Protein AF-D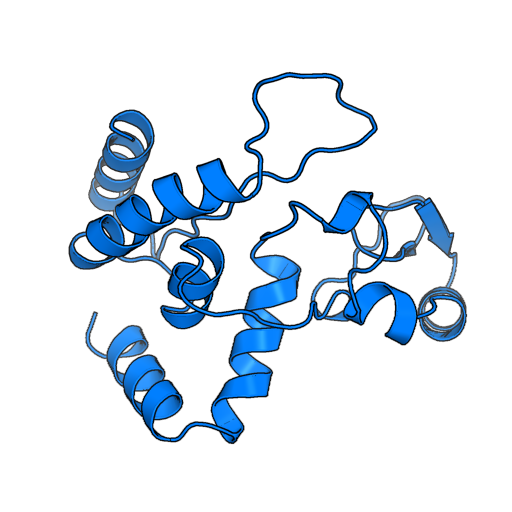5MHN6-F1 (afdb_monomer_lite)

pLDDT: mean 92.6, std 7.3, range [58.44, 98.06]

Organism: Methylomirabilis oxygeniifera (NCBI:txid671143)

InterPro domains:
  IPR022563 Domain of unknown function DUF3463 [PF11946] (19-149)
  IPR058240 Radical SAM superfamily [SSF102114] (2-128)

Radius of gyration: 16.83 Å; chains: 1; bounding box: 43×32×43 Å

Sequence (157 aa):
MDEVEALCRLLQEYRVDGMLLSPGYQYVSVESDFFLVREEIHHKFQRVLELSKGYRLTSTPMFLEFAAGLREYPCSPWSTVTYTPQGWRGPCYLIGEKYYRTWEEFWQSVDWDYWESRQDPRCHNCKMHSGFEASVVLGLRNSPKDMLRMAVWNFLE

Foldseek 3Di:
DVVVLVVQVVVVVVVDPAAEDWADADAPVDDDPPHDFLQRQLVVLVVVLVSCVVGHHPFQNVLSCCSNVVDDFFWQQVQAWDQDPQATFPDHPRHRPDHDHDPCCNVVVDPRVVRRNLPPPSSNRDSGRSGVSVRLVVCVVVPVPSVVSRCCSVPVD

Structure (mmCIF, N/CA/C/O backbone):
data_AF-D5MHN6-F1
#
_entry.id   AF-D5MHN6-F1
#
loop_
_atom_site.group_PDB
_atom_site.id
_atom_site.type_symbol
_atom_site.label_atom_id
_atom_site.label_alt_id
_atom_site.label_comp_id
_atom_site.label_asym_id
_atom_site.label_entity_id
_atom_site.label_seq_id
_atom_site.pdbx_PDB_ins_code
_atom_site.Cartn_x
_atom_site.Cartn_y
_atom_site.Cartn_z
_atom_site.occupancy
_atom_site.B_iso_or_equiv
_atom_site.auth_seq_id
_atom_site.auth_comp_id
_atom_site.auth_asym_id
_atom_site.auth_atom_id
_atom_site.pdbx_PDB_model_num
ATOM 1 N N . MET A 1 1 ? -16.222 12.163 4.228 1.00 92.88 1 MET A N 1
ATOM 2 C CA . MET A 1 1 ? -16.219 10.882 4.977 1.00 92.88 1 MET A CA 1
ATOM 3 C C . MET A 1 1 ? -17.591 10.252 4.955 1.00 92.88 1 MET A C 1
ATOM 5 O O . MET A 1 1 ? -17.668 9.045 4.821 1.00 92.88 1 MET A O 1
ATOM 9 N N . ASP A 1 2 ? -18.638 11.064 5.001 1.00 94.31 2 ASP A N 1
ATOM 10 C CA . ASP A 1 2 ? -20.036 10.636 4.997 1.00 94.31 2 ASP A CA 1
ATOM 11 C C . ASP A 1 2 ? -20.365 9.681 3.838 1.00 94.31 2 ASP A C 1
ATOM 13 O O . ASP A 1 2 ? -20.993 8.654 4.056 1.00 94.31 2 ASP A O 1
ATOM 17 N N . GLU A 1 3 ? -19.847 9.937 2.633 1.00 95.38 3 GLU A N 1
ATOM 18 C CA . GLU A 1 3 ? -20.011 9.042 1.473 1.00 95.38 3 GLU A CA 1
ATOM 19 C C . GLU A 1 3 ? -19.323 7.679 1.650 1.00 95.38 3 GLU A C 1
ATOM 21 O O . GLU A 1 3 ? -19.855 6.654 1.232 1.00 95.38 3 GLU A O 1
ATOM 26 N N . VAL A 1 4 ? -18.146 7.652 2.288 1.00 95.56 4 VAL A N 1
ATOM 27 C CA . VAL A 1 4 ? -17.406 6.407 2.560 1.00 95.56 4 VAL A CA 1
ATOM 28 C C . VAL A 1 4 ? -18.168 5.572 3.581 1.00 95.56 4 VAL A C 1
ATOM 30 O O . VAL A 1 4 ? -18.349 4.376 3.385 1.00 95.56 4 VAL A O 1
ATOM 33 N N . GLU A 1 5 ? -18.660 6.203 4.646 1.00 96.44 5 GLU A N 1
ATOM 34 C CA . GLU A 1 5 ? -19.472 5.518 5.648 1.00 96.44 5 GLU A CA 1
ATOM 35 C C . GLU A 1 5 ? -20.812 5.041 5.071 1.00 96.44 5 GLU A C 1
ATOM 37 O O . GLU A 1 5 ? -21.224 3.914 5.339 1.00 96.44 5 GLU A O 1
ATOM 42 N N . ALA A 1 6 ? -21.475 5.856 4.245 1.00 97.44 6 ALA A N 1
ATOM 43 C CA . ALA A 1 6 ? -22.705 5.464 3.564 1.00 97.44 6 ALA A CA 1
ATOM 44 C C . ALA A 1 6 ? -22.489 4.233 2.671 1.00 97.44 6 ALA A C 1
ATOM 46 O O . ALA A 1 6 ? -23.317 3.323 2.680 1.00 97.44 6 ALA A O 1
ATOM 47 N N . LEU A 1 7 ? -21.357 4.165 1.959 1.00 96.88 7 LEU A N 1
ATOM 48 C CA . LEU A 1 7 ? -20.978 2.982 1.189 1.00 96.88 7 LEU A CA 1
ATOM 49 C C . LEU A 1 7 ? -20.736 1.767 2.095 1.00 96.88 7 LEU A C 1
ATOM 51 O O . LEU A 1 7 ? -21.238 0.687 1.794 1.00 96.88 7 LEU A O 1
ATOM 55 N N . CYS A 1 8 ? -20.018 1.925 3.210 1.00 96.25 8 CYS A N 1
ATOM 56 C CA . CYS A 1 8 ? -19.794 0.824 4.151 1.00 96.25 8 CYS A CA 1
ATOM 57 C C . CYS A 1 8 ? -21.103 0.279 4.731 1.00 96.25 8 CYS A C 1
ATOM 59 O O . CYS A 1 8 ? -21.286 -0.936 4.796 1.00 96.25 8 CYS A O 1
ATOM 61 N N . ARG A 1 9 ? -22.040 1.166 5.080 1.00 96.56 9 ARG A N 1
ATOM 62 C CA . ARG A 1 9 ? -23.380 0.794 5.544 1.00 96.56 9 ARG A CA 1
ATOM 63 C C . ARG A 1 9 ? -24.153 0.024 4.485 1.00 96.56 9 ARG A C 1
ATOM 65 O O . ARG A 1 9 ? -24.665 -1.051 4.776 1.00 96.56 9 ARG A O 1
ATOM 72 N N . LEU A 1 10 ? -24.168 0.530 3.253 1.00 97.19 10 LEU A N 1
ATOM 73 C CA . LEU A 1 10 ? -24.815 -0.138 2.129 1.00 97.19 10 LEU A CA 1
ATOM 74 C C . LEU A 1 10 ? -24.256 -1.556 1.934 1.00 97.19 10 LEU A C 1
ATOM 76 O O . LEU A 1 10 ? -25.005 -2.522 1.859 1.00 97.19 10 LEU A O 1
ATOM 80 N N . LEU A 1 11 ? -22.932 -1.702 1.889 1.00 96.00 11 LEU A N 1
ATOM 81 C CA . LEU A 1 11 ? -22.280 -2.998 1.685 1.00 96.00 11 LEU A CA 1
ATOM 82 C C . LEU A 1 11 ? -22.534 -3.975 2.844 1.00 96.00 11 LEU A C 1
ATOM 84 O O . LEU A 1 11 ? -22.712 -5.172 2.610 1.00 96.00 11 LEU A O 1
ATOM 88 N N . GLN A 1 12 ? -22.616 -3.474 4.077 1.00 94.38 12 GLN A N 1
ATOM 89 C CA . GLN A 1 12 ? -23.005 -4.270 5.239 1.00 94.38 12 GLN A CA 1
ATOM 90 C C . GLN A 1 12 ? -24.462 -4.751 5.149 1.00 94.38 12 GLN A C 1
ATOM 92 O O . GLN A 1 12 ? -24.731 -5.910 5.469 1.00 94.38 12 GLN A O 1
ATOM 97 N N . GLU A 1 13 ? -25.394 -3.915 4.674 1.00 96.44 13 GLU A N 1
ATOM 98 C CA . GLU A 1 13 ? -26.788 -4.316 4.416 1.00 96.44 13 GLU A CA 1
ATOM 99 C C . GLU A 1 13 ? -26.866 -5.454 3.387 1.00 96.44 13 GLU A C 1
ATOM 101 O O . GLU A 1 13 ? -27.633 -6.403 3.567 1.00 96.44 13 GLU A O 1
ATOM 106 N N . TYR A 1 14 ? -26.009 -5.411 2.361 1.00 96.50 14 TYR A N 1
ATOM 107 C CA . TYR A 1 14 ? -25.858 -6.485 1.373 1.00 96.50 14 TYR A CA 1
ATOM 108 C C . TYR A 1 14 ? -25.071 -7.704 1.871 1.00 96.50 14 TYR A C 1
ATOM 110 O O . TYR A 1 14 ? -24.989 -8.697 1.150 1.00 96.50 14 TYR A O 1
ATOM 118 N N . ARG A 1 15 ? -24.537 -7.667 3.099 1.00 94.44 15 ARG A N 1
ATOM 119 C CA . ARG A 1 15 ? -23.791 -8.767 3.733 1.00 94.44 15 ARG A CA 1
ATOM 120 C C . ARG A 1 15 ? -22.607 -9.259 2.895 1.00 94.44 15 ARG A C 1
ATOM 122 O O . ARG A 1 15 ? -22.410 -10.464 2.756 1.00 94.44 15 ARG A O 1
ATOM 129 N N . VAL A 1 16 ? -21.827 -8.335 2.335 1.00 94.25 16 VAL A N 1
ATOM 130 C CA . VAL A 1 16 ? -20.556 -8.697 1.685 1.00 94.25 16 VAL A CA 1
ATOM 131 C C . VAL A 1 16 ? -19.583 -9.310 2.699 1.00 94.25 16 VAL A C 1
ATOM 133 O O . VAL A 1 16 ? -19.596 -8.940 3.873 1.00 94.25 16 VAL A O 1
ATOM 136 N N . ASP A 1 17 ? -18.707 -10.210 2.246 1.00 89.50 17 ASP A N 1
ATOM 137 C CA . ASP A 1 17 ? -17.750 -10.909 3.123 1.00 89.50 17 ASP A CA 1
ATOM 138 C C . ASP A 1 17 ? -16.707 -9.975 3.759 1.00 89.50 17 ASP A C 1
ATOM 140 O O . ASP A 1 17 ? -16.136 -10.273 4.810 1.00 89.50 17 ASP A O 1
ATOM 144 N N . GLY A 1 18 ? -16.462 -8.823 3.134 1.00 87.38 18 GLY A N 1
ATOM 145 C CA . GLY A 1 18 ? -15.603 -7.791 3.685 1.00 87.38 18 GLY A CA 1
ATOM 146 C C . GLY A 1 18 ? -15.366 -6.637 2.722 1.00 87.38 18 GLY A C 1
ATOM 147 O O . GLY A 1 18 ? -15.717 -6.688 1.542 1.00 87.38 18 GLY A O 1
ATOM 148 N N . MET A 1 19 ? -14.774 -5.572 3.254 1.00 94.06 19 MET A N 1
ATOM 149 C CA . MET A 1 19 ? -14.475 -4.352 2.512 1.00 94.06 19 MET A CA 1
ATOM 150 C C . MET A 1 19 ? -13.004 -3.984 2.652 1.00 94.06 19 MET A C 1
ATOM 152 O O . MET A 1 19 ? -12.450 -4.002 3.748 1.00 94.06 19 MET A O 1
ATOM 156 N N . LEU A 1 20 ? -12.388 -3.571 1.551 1.00 94.88 20 LEU A N 1
ATOM 157 C CA . LEU A 1 20 ? -11.031 -3.043 1.549 1.00 94.88 20 LEU A CA 1
ATOM 158 C C . LEU A 1 20 ? -11.085 -1.551 1.243 1.00 94.88 20 LEU A C 1
ATOM 160 O O . LEU A 1 20 ? -11.572 -1.141 0.190 1.00 94.88 20 LEU A O 1
ATOM 164 N N . LEU A 1 21 ? -10.553 -0.741 2.155 1.00 95.69 21 LEU A N 1
ATOM 165 C CA . LEU A 1 21 ? -10.386 0.695 1.953 1.00 95.69 21 LEU A CA 1
ATOM 166 C C . LEU A 1 21 ? -8.901 1.010 1.799 1.00 95.69 21 LEU A C 1
ATOM 168 O O . LEU A 1 21 ? -8.087 0.627 2.636 1.00 95.69 21 LEU A O 1
ATOM 172 N N . SER A 1 22 ? -8.551 1.719 0.727 1.00 95.81 22 SER A N 1
ATOM 173 C CA . SER A 1 22 ? -7.176 2.113 0.416 1.00 95.81 22 SER A CA 1
ATOM 174 C C . SER A 1 22 ? -7.132 3.562 -0.074 1.00 95.81 22 SER A C 1
ATOM 176 O O . SER A 1 22 ? -8.070 3.998 -0.749 1.00 95.81 22 SER A O 1
ATOM 178 N N . PRO A 1 23 ? -6.070 4.329 0.236 1.00 94.81 23 PRO A N 1
ATOM 179 C CA . PRO A 1 23 ? -5.846 5.627 -0.382 1.00 94.81 23 PRO A CA 1
ATOM 180 C C . PRO A 1 23 ? -5.769 5.484 -1.904 1.00 94.81 23 PRO A C 1
ATOM 182 O O . PRO A 1 23 ? -5.171 4.532 -2.411 1.00 94.81 23 PRO A O 1
ATOM 185 N N . GLY A 1 24 ? -6.353 6.437 -2.629 1.00 90.56 24 GLY A N 1
ATOM 186 C CA . GLY A 1 24 ? -6.179 6.528 -4.077 1.00 90.56 24 GLY A CA 1
ATOM 187 C C . GLY A 1 24 ? -4.734 6.888 -4.431 1.00 90.56 24 GLY A C 1
ATOM 188 O O . GLY A 1 24 ? -4.084 7.634 -3.703 1.00 90.56 24 GLY A O 1
ATOM 189 N N . TYR A 1 25 ? -4.234 6.362 -5.549 1.00 87.06 25 TYR A N 1
ATOM 190 C CA . TYR A 1 25 ? -2.910 6.696 -6.074 1.00 87.06 25 TYR A CA 1
ATOM 191 C C . TYR A 1 25 ? -3.032 7.634 -7.271 1.00 87.06 25 TYR A C 1
ATOM 193 O O . TYR A 1 25 ? -3.780 7.340 -8.203 1.00 87.06 25 TYR A O 1
ATOM 201 N N . GLN A 1 26 ? -2.269 8.726 -7.252 1.00 82.69 26 GLN A N 1
ATOM 202 C CA . GLN A 1 26 ? -2.209 9.684 -8.349 1.00 82.69 26 GLN A CA 1
ATOM 203 C C . GLN A 1 26 ? -1.436 9.095 -9.531 1.00 82.69 26 GLN A C 1
ATOM 205 O O . GLN A 1 26 ? -0.212 8.972 -9.497 1.00 82.69 26 GLN A O 1
ATOM 210 N N . TYR A 1 27 ? -2.151 8.747 -10.596 1.00 74.75 27 TYR A N 1
ATOM 211 C CA . TYR A 1 27 ? -1.524 8.337 -11.846 1.00 74.75 27 TYR A CA 1
ATOM 212 C C . TYR A 1 27 ? -1.003 9.560 -12.596 1.00 74.75 27 TYR A C 1
ATOM 214 O O . TYR A 1 27 ? -1.745 10.510 -12.815 1.00 74.75 27 TYR A O 1
ATOM 222 N N . VAL A 1 28 ? 0.241 9.496 -13.077 1.00 67.75 28 VAL A N 1
ATOM 223 C CA . VAL A 1 28 ? 0.845 10.559 -13.907 1.00 67.75 28 VAL A CA 1
ATOM 224 C C . VAL A 1 28 ? 0.013 10.838 -15.167 1.00 67.75 28 VAL A C 1
ATOM 226 O O . VAL A 1 28 ? -0.021 11.958 -15.655 1.00 67.75 28 VAL A O 1
ATOM 229 N N . SER A 1 29 ? -0.694 9.829 -15.682 1.00 65.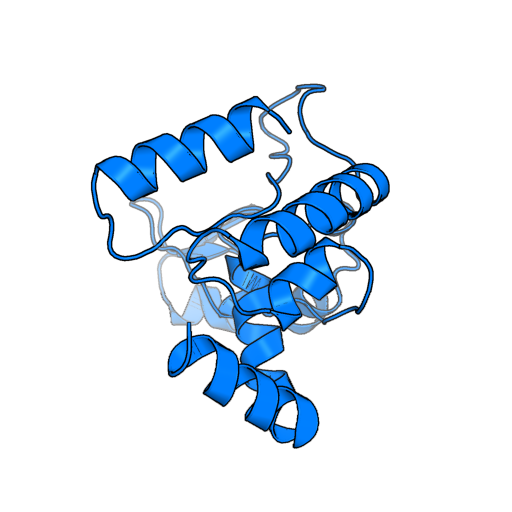69 29 SER A N 1
ATOM 230 C CA . SER A 1 29 ? -1.556 9.952 -16.861 1.00 65.69 29 SER A CA 1
ATOM 231 C C . SER A 1 29 ? -2.894 10.653 -16.599 1.00 65.69 29 SER A C 1
ATOM 233 O O . SER A 1 29 ? -3.676 10.803 -17.534 1.00 65.69 29 SER A O 1
ATOM 235 N N . VAL A 1 30 ? -3.205 11.010 -15.348 1.00 67.81 30 VAL A N 1
ATOM 236 C CA . VAL A 1 30 ? -4.470 11.638 -14.956 1.00 67.81 30 VAL A CA 1
ATOM 237 C C . VAL A 1 30 ? -4.157 12.936 -14.219 1.00 67.81 30 VAL A C 1
ATOM 239 O O . VAL A 1 30 ? -3.863 12.930 -13.025 1.00 67.81 30 VAL A O 1
ATOM 242 N N . GLU A 1 31 ? -4.234 14.059 -14.931 1.00 60.53 31 GLU A N 1
ATOM 243 C CA . GLU A 1 31 ? -4.199 15.383 -14.308 1.00 60.53 31 GLU A CA 1
ATOM 244 C C . GLU A 1 31 ? -5.530 15.624 -13.600 1.00 60.53 31 GLU A C 1
ATOM 246 O O . GLU A 1 31 ? -6.566 15.805 -14.243 1.00 60.53 31 GLU A O 1
ATOM 251 N N . SER A 1 32 ? -5.528 15.556 -12.268 1.00 62.91 32 SER A N 1
ATOM 252 C CA . SER A 1 32 ? -6.680 15.983 -11.488 1.00 62.91 32 SER A CA 1
ATOM 253 C C . SER A 1 32 ? -6.359 16.246 -10.023 1.00 62.91 32 SER A C 1
ATOM 255 O O . SER A 1 32 ? -5.600 15.508 -9.394 1.00 62.91 32 SER A O 1
ATOM 257 N N . ASP A 1 33 ? -7.034 17.252 -9.475 1.00 70.31 33 ASP A N 1
ATOM 258 C CA . ASP A 1 33 ? -6.887 17.730 -8.100 1.00 70.31 33 ASP A CA 1
ATOM 259 C C . ASP A 1 33 ? -7.669 16.886 -7.073 1.00 70.31 33 ASP A C 1
ATOM 261 O O . ASP A 1 33 ? -7.712 17.225 -5.895 1.00 70.31 33 ASP A O 1
ATOM 265 N N . PHE A 1 34 ? -8.311 15.779 -7.479 1.00 77.06 34 PHE A N 1
ATOM 266 C CA . PHE A 1 34 ? -9.040 14.913 -6.537 1.00 77.06 34 PHE A CA 1
ATOM 267 C C . PHE A 1 34 ? -8.144 13.927 -5.769 1.00 77.06 34 PHE A C 1
ATOM 269 O O . PHE A 1 34 ? -8.630 13.225 -4.875 1.00 77.06 34 PHE A O 1
ATOM 276 N N . PHE A 1 35 ? -6.859 13.814 -6.121 1.00 84.50 35 PHE A N 1
ATOM 277 C CA . PHE A 1 35 ? -5.934 12.942 -5.402 1.00 84.50 35 PHE A CA 1
ATOM 278 C C . PHE A 1 35 ? -5.418 13.616 -4.135 1.00 84.50 35 PHE A C 1
ATOM 280 O O . PHE A 1 35 ? -4.939 14.742 -4.160 1.00 84.50 35 PHE A O 1
ATOM 287 N N . LEU A 1 36 ? -5.487 12.874 -3.033 1.00 88.56 36 LEU A N 1
ATOM 288 C CA . LEU A 1 36 ? -5.049 13.345 -1.728 1.00 88.56 36 LEU A CA 1
ATOM 289 C C . LEU A 1 36 ? -3.521 13.368 -1.643 1.00 88.56 36 LEU A C 1
ATOM 291 O O . LEU A 1 36 ? -2.856 12.400 -2.031 1.00 88.56 36 LEU A O 1
ATOM 295 N N . VAL A 1 37 ? -2.970 14.423 -1.050 1.00 91.56 37 VAL A N 1
ATOM 296 C CA . VAL A 1 37 ? -1.572 14.423 -0.606 1.00 91.56 37 VAL A CA 1
ATOM 297 C C . VAL A 1 37 ? -1.423 13.647 0.704 1.00 91.56 37 VAL A C 1
ATOM 299 O O . VAL A 1 37 ? -2.401 13.360 1.397 1.00 91.56 37 VAL A O 1
ATOM 302 N N . ARG A 1 38 ? -0.185 13.294 1.071 1.00 92.12 38 ARG A N 1
ATOM 303 C CA . ARG A 1 38 ? 0.109 12.428 2.227 1.00 92.12 38 ARG A CA 1
ATOM 304 C C . ARG A 1 38 ? -0.608 12.838 3.521 1.00 92.12 38 ARG A C 1
ATOM 306 O O . ARG A 1 38 ? -1.199 11.982 4.174 1.00 92.12 38 ARG A O 1
ATOM 313 N N . GLU A 1 39 ? -0.586 14.120 3.866 1.00 94.44 39 GLU A N 1
ATOM 314 C CA . GLU A 1 39 ? -1.209 14.628 5.094 1.00 94.44 39 GLU A CA 1
ATOM 315 C C . GLU A 1 39 ? -2.740 14.488 5.077 1.00 94.44 39 GLU A C 1
ATOM 317 O O . GLU A 1 39 ? -3.363 14.136 6.080 1.00 94.44 39 GLU A O 1
ATOM 322 N N . GLU A 1 40 ? -3.364 14.694 3.917 1.00 94.88 40 GLU A N 1
ATOM 323 C CA . GLU A 1 40 ? -4.807 14.516 3.748 1.00 94.88 40 GLU A CA 1
ATOM 324 C C . GLU A 1 40 ? -5.197 13.036 3.813 1.00 94.88 40 GLU A C 1
ATOM 326 O O . GLU A 1 40 ? -6.239 12.692 4.380 1.00 94.88 40 GLU A O 1
ATOM 331 N N . ILE A 1 41 ? -4.344 12.150 3.277 1.00 96.69 41 ILE A N 1
ATOM 332 C CA . ILE A 1 41 ? -4.490 10.698 3.424 1.00 96.69 41 ILE A CA 1
ATOM 333 C C . ILE A 1 41 ? -4.476 10.334 4.908 1.00 96.69 41 ILE A C 1
ATOM 335 O O . ILE A 1 41 ? -5.408 9.668 5.357 1.00 96.69 41 ILE A O 1
ATOM 339 N N . HIS A 1 42 ? -3.480 10.800 5.670 1.00 97.44 42 HIS A N 1
ATOM 340 C CA . HIS A 1 42 ? -3.378 10.528 7.107 1.00 97.44 42 HIS A CA 1
ATOM 341 C C . HIS A 1 42 ? -4.645 10.950 7.849 1.00 97.44 42 HIS A C 1
ATOM 343 O O . HIS A 1 42 ? -5.264 10.128 8.524 1.00 97.44 42 HIS A O 1
ATOM 349 N N . HIS A 1 43 ? -5.087 12.196 7.664 1.00 97.12 43 HIS A N 1
ATOM 350 C CA . HIS A 1 43 ? -6.280 12.716 8.333 1.00 97.12 43 HIS A CA 1
ATOM 351 C C . HIS A 1 43 ? -7.548 11.931 7.959 1.00 97.12 43 HIS A C 1
ATOM 353 O O . HIS A 1 43 ? -8.380 11.611 8.812 1.00 97.12 43 HIS A O 1
ATOM 359 N N . LYS A 1 44 ? -7.698 11.556 6.682 1.00 96.69 44 LYS A N 1
ATOM 360 C CA . LYS A 1 44 ? -8.836 10.745 6.236 1.00 96.69 44 LYS A CA 1
ATOM 361 C C . LYS A 1 44 ? -8.781 9.335 6.822 1.00 96.69 44 LYS A C 1
ATOM 363 O O . LYS A 1 44 ? -9.810 8.826 7.263 1.00 96.69 44 LYS A O 1
ATOM 368 N N . PHE A 1 45 ? -7.603 8.719 6.882 1.00 97.62 45 PHE A N 1
ATOM 369 C CA . PHE A 1 45 ? -7.445 7.358 7.390 1.00 97.62 45 PHE A CA 1
ATOM 370 C C . PHE A 1 45 ? -7.486 7.246 8.912 1.00 97.62 45 PHE A C 1
ATOM 372 O O . PHE A 1 45 ? -7.901 6.205 9.406 1.00 97.62 45 PHE A O 1
ATOM 379 N N . GLN A 1 46 ? -7.206 8.313 9.663 1.00 97.62 46 GLN A N 1
ATOM 380 C CA . GLN A 1 46 ? -7.559 8.374 11.087 1.00 97.62 46 GLN A CA 1
ATOM 381 C C . GLN A 1 46 ? -9.070 8.188 11.288 1.00 97.62 46 GLN A C 1
ATOM 383 O O . GLN A 1 46 ? -9.498 7.445 12.166 1.00 97.62 46 GLN A O 1
ATOM 388 N N . ARG A 1 47 ? -9.896 8.785 10.417 1.00 97.50 47 ARG A N 1
ATOM 389 C CA . ARG A 1 47 ? -11.355 8.586 10.446 1.00 97.50 47 ARG A CA 1
ATOM 390 C C . ARG A 1 47 ? -11.767 7.195 9.957 1.00 97.50 47 ARG A C 1
ATOM 392 O O . ARG A 1 47 ? -12.732 6.648 10.476 1.00 97.50 47 ARG A O 1
ATOM 399 N N . VAL A 1 48 ? -11.048 6.610 8.995 1.00 97.06 48 VAL A N 1
ATOM 400 C CA . VAL A 1 48 ? -11.271 5.214 8.558 1.0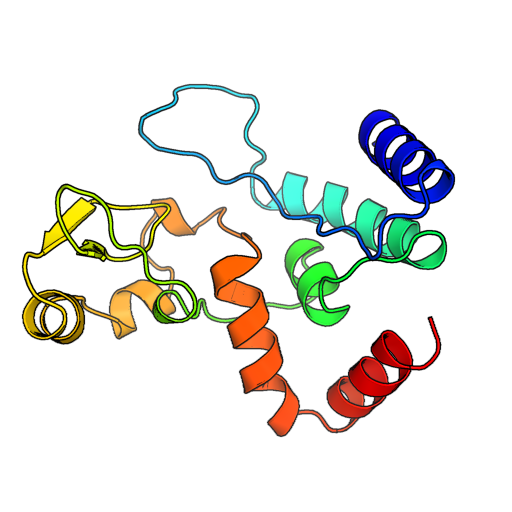0 97.06 48 VAL A CA 1
ATOM 401 C C . VAL A 1 48 ? -10.913 4.214 9.662 1.00 97.06 48 VAL A C 1
ATOM 403 O O . VAL A 1 48 ? -11.599 3.212 9.812 1.00 97.06 48 VAL A O 1
ATOM 406 N N . LEU A 1 49 ? -9.885 4.487 10.464 1.00 95.56 49 LEU A N 1
ATOM 407 C CA . LEU A 1 49 ? -9.513 3.649 11.605 1.00 95.56 49 LEU A CA 1
ATOM 408 C C . LEU A 1 49 ? -10.586 3.661 12.708 1.00 95.56 49 LEU A C 1
ATOM 410 O O . LEU A 1 49 ? -10.811 2.659 13.376 1.00 95.56 49 LEU A O 1
ATOM 414 N N . GLU A 1 50 ? -11.284 4.782 12.895 1.00 95.38 50 GLU A N 1
ATOM 415 C CA . GLU A 1 50 ? -12.459 4.822 13.773 1.00 95.38 50 GLU A CA 1
ATOM 416 C C . GLU A 1 50 ? -13.657 4.094 13.147 1.00 95.38 50 GLU A C 1
ATOM 418 O O . GLU A 1 50 ? -14.338 3.328 13.827 1.00 95.38 50 GLU A O 1
ATOM 423 N N . LEU A 1 51 ? -13.871 4.271 11.837 1.00 94.31 51 LEU A N 1
ATOM 424 C CA . LEU A 1 51 ? -14.902 3.573 11.065 1.00 94.31 51 LEU A CA 1
ATOM 425 C C . LEU A 1 51 ? -14.745 2.047 11.164 1.00 94.31 51 LEU A C 1
ATOM 427 O O . LEU A 1 51 ? -15.731 1.335 11.326 1.00 94.31 51 LEU A O 1
ATOM 431 N N . SER A 1 52 ? -13.516 1.533 11.119 1.00 93.44 52 SER A N 1
ATOM 432 C CA . SER A 1 52 ? -13.252 0.093 11.126 1.00 93.44 52 SER A CA 1
ATOM 433 C C . SER A 1 52 ? -13.708 -0.616 12.405 1.00 93.44 52 SER A C 1
ATOM 435 O O . SER A 1 52 ? -13.842 -1.828 12.400 1.00 93.44 52 SER A O 1
ATOM 437 N N . LYS A 1 53 ? -14.001 0.116 13.490 1.00 91.12 53 LYS A N 1
ATOM 438 C CA . LYS A 1 53 ? -14.581 -0.452 14.721 1.00 91.12 53 LYS A CA 1
ATOM 439 C C . LYS A 1 53 ? -16.055 -0.844 14.568 1.00 91.12 53 LYS A C 1
ATOM 441 O O . LYS A 1 53 ? -16.569 -1.604 15.381 1.00 91.12 53 LYS A O 1
ATOM 446 N N . GLY A 1 54 ? -16.754 -0.268 13.587 1.00 91.00 54 GLY A N 1
ATOM 447 C CA . GLY A 1 54 ? -18.178 -0.513 13.330 1.00 91.00 54 GLY A CA 1
ATOM 448 C C . GLY A 1 54 ? -18.460 -1.315 12.059 1.00 91.00 54 GLY A C 1
ATOM 449 O O . GLY A 1 54 ? -19.589 -1.760 11.865 1.00 91.00 54 GLY A O 1
ATOM 450 N N . TYR A 1 55 ? -17.455 -1.500 11.199 1.00 92.12 55 TYR A N 1
ATOM 451 C CA . TYR A 1 55 ? -17.596 -2.139 9.893 1.00 92.12 55 TYR A CA 1
ATOM 452 C C . TYR A 1 55 ? -16.451 -3.120 9.646 1.00 92.12 55 TYR A C 1
ATOM 454 O O . TYR A 1 55 ? -15.289 -2.790 9.867 1.00 92.12 55 TYR A O 1
ATOM 462 N N . ARG A 1 56 ? -16.774 -4.299 9.106 1.00 89.62 56 ARG A N 1
ATOM 463 C CA . ARG A 1 56 ? -15.797 -5.356 8.824 1.00 89.62 56 ARG A CA 1
ATOM 464 C C . ARG A 1 56 ? -14.900 -4.990 7.639 1.00 89.62 56 ARG A C 1
ATOM 466 O O . ARG A 1 56 ? -15.307 -5.116 6.478 1.00 89.62 56 ARG A O 1
ATOM 473 N N . LEU A 1 57 ? -13.677 -4.551 7.932 1.00 93.25 57 LEU A N 1
ATOM 474 C CA . LEU A 1 57 ? -12.652 -4.280 6.924 1.00 93.25 57 LEU A CA 1
ATOM 475 C C . LEU A 1 57 ? -11.667 -5.448 6.813 1.00 93.25 57 LEU A C 1
ATOM 477 O O . LEU A 1 57 ? -11.247 -6.018 7.813 1.00 93.25 57 LEU A O 1
ATOM 481 N N . THR A 1 58 ? -11.270 -5.792 5.589 1.00 92.56 58 THR A N 1
ATOM 482 C CA . THR A 1 58 ? -10.324 -6.891 5.327 1.00 92.56 58 THR A CA 1
ATOM 483 C C . THR A 1 58 ? -8.867 -6.464 5.429 1.00 92.56 58 THR A C 1
ATOM 485 O O . THR A 1 58 ? -8.002 -7.324 5.552 1.00 92.56 58 THR A O 1
ATOM 488 N N . SER A 1 59 ? -8.584 -5.162 5.343 1.00 93.75 59 SER A N 1
ATOM 489 C CA . SER A 1 59 ? -7.227 -4.644 5.505 1.00 93.75 59 SER A CA 1
ATOM 490 C C . SER A 1 59 ? -6.739 -4.869 6.932 1.00 93.75 59 SER A C 1
ATOM 492 O O . SER A 1 59 ? -7.508 -4.731 7.885 1.00 93.75 59 SER A O 1
ATOM 494 N N . THR A 1 60 ? -5.446 -5.124 7.101 1.00 95.06 60 THR A N 1
ATOM 495 C CA . THR A 1 60 ? -4.876 -5.249 8.443 1.00 95.06 60 THR A CA 1
ATOM 496 C C . THR A 1 60 ? -4.987 -3.947 9.251 1.00 95.06 60 THR A C 1
ATOM 498 O O . THR A 1 60 ? -4.854 -2.847 8.698 1.00 95.06 60 THR A O 1
ATOM 501 N N . PRO A 1 61 ? -5.122 -4.025 10.591 1.00 94.94 61 PRO A N 1
ATOM 502 C CA . PRO A 1 61 ? -5.181 -2.824 11.424 1.00 94.94 61 PRO A CA 1
ATOM 503 C C . PRO A 1 61 ? -3.875 -2.023 11.340 1.00 94.94 61 PRO A C 1
ATOM 505 O O . PRO A 1 61 ? -3.882 -0.796 11.390 1.00 94.94 61 PRO A O 1
ATOM 508 N N . MET A 1 62 ? -2.743 -2.698 11.127 1.00 97.19 62 MET A N 1
ATOM 509 C CA . MET A 1 62 ? -1.446 -2.053 10.933 1.00 97.19 62 MET A CA 1
ATOM 510 C C . MET A 1 62 ? -1.349 -1.324 9.587 1.00 97.19 62 MET A C 1
ATOM 512 O O . MET A 1 62 ? -0.717 -0.269 9.530 1.00 97.19 62 MET A O 1
ATOM 516 N N . PHE A 1 63 ? -1.986 -1.819 8.520 1.00 97.62 63 PHE A N 1
ATOM 517 C CA . PHE A 1 63 ? -2.098 -1.053 7.280 1.00 97.62 63 PHE A CA 1
ATOM 518 C C . PHE A 1 63 ? -2.947 0.205 7.476 1.00 97.62 63 PHE A C 1
ATOM 520 O O . PHE A 1 63 ? -2.546 1.281 7.033 1.00 97.62 63 PHE A O 1
ATOM 527 N N . LEU A 1 64 ? -4.080 0.106 8.179 1.00 97.31 64 LEU A N 1
ATOM 528 C CA . LEU A 1 64 ? -4.915 1.275 8.476 1.00 97.31 64 LEU A CA 1
ATOM 529 C C . LEU A 1 64 ? -4.146 2.315 9.303 1.00 97.31 64 LEU A C 1
ATOM 531 O O . LEU A 1 64 ? -4.194 3.502 8.993 1.00 97.31 64 LEU A O 1
ATOM 535 N N . GLU A 1 65 ? -3.364 1.879 10.291 1.00 97.75 65 GLU A N 1
ATOM 536 C CA . GLU A 1 65 ? -2.473 2.750 11.067 1.00 97.75 65 GLU A CA 1
ATOM 537 C C . GLU A 1 65 ? -1.368 3.383 10.213 1.00 97.75 65 GLU A C 1
ATOM 539 O O . GLU A 1 65 ? -1.053 4.562 10.384 1.00 97.75 65 GLU A O 1
ATOM 544 N N . PHE A 1 66 ? -0.793 2.635 9.270 1.00 97.88 66 PHE A N 1
ATOM 545 C CA . PHE A 1 66 ? 0.161 3.175 8.304 1.00 97.88 66 PHE A CA 1
ATOM 546 C C . PHE A 1 66 ? -0.482 4.256 7.434 1.00 97.88 66 PHE A C 1
ATOM 548 O O . PHE A 1 66 ? 0.064 5.355 7.286 1.00 97.88 66 PHE A O 1
ATOM 555 N N . ALA A 1 67 ? -1.660 3.975 6.884 1.00 97.75 67 ALA A N 1
ATOM 556 C CA . ALA A 1 67 ? -2.419 4.925 6.088 1.00 97.75 67 ALA A CA 1
ATOM 557 C C . ALA A 1 67 ? -2.833 6.157 6.911 1.00 97.75 67 ALA A C 1
ATOM 559 O O . ALA A 1 67 ? -2.835 7.257 6.372 1.00 97.75 67 ALA A O 1
ATOM 560 N N . ALA A 1 68 ? -3.076 5.998 8.215 1.00 98.06 68 ALA A N 1
ATOM 561 C CA . ALA A 1 68 ? -3.383 7.066 9.168 1.00 98.06 68 ALA A CA 1
ATOM 562 C C . ALA A 1 68 ? -2.152 7.857 9.666 1.00 98.06 68 ALA A C 1
ATOM 564 O O . ALA A 1 68 ? -2.308 8.787 10.457 1.00 98.06 68 ALA A O 1
ATOM 565 N N . GLY A 1 69 ? -0.937 7.494 9.237 1.00 97.56 69 GLY A N 1
ATOM 566 C CA . GLY A 1 69 ? 0.304 8.175 9.633 1.00 97.56 69 GLY A CA 1
ATOM 567 C C . GLY A 1 69 ? 0.809 7.827 11.034 1.00 97.56 69 GLY A C 1
ATOM 568 O O . GLY A 1 69 ? 1.676 8.512 11.564 1.00 97.56 69 GLY A O 1
ATOM 569 N N . LEU A 1 70 ? 0.288 6.759 11.641 1.00 97.81 70 LEU A N 1
ATOM 570 C CA . LEU A 1 70 ? 0.659 6.315 12.990 1.00 97.81 70 LEU A CA 1
ATOM 571 C C . LEU A 1 70 ? 1.885 5.389 12.994 1.00 97.81 70 LEU A C 1
ATOM 573 O O . LEU A 1 70 ? 2.456 5.114 14.049 1.00 97.81 70 LEU A O 1
ATOM 577 N N . ARG A 1 71 ? 2.278 4.889 11.819 1.00 95.31 71 ARG A N 1
ATOM 578 C CA . ARG A 1 71 ? 3.476 4.075 11.593 1.00 95.31 71 ARG A CA 1
ATOM 579 C C . ARG A 1 71 ? 3.932 4.182 10.139 1.00 95.31 71 ARG A C 1
ATOM 581 O O . ARG A 1 71 ? 3.156 4.561 9.264 1.00 95.31 71 ARG A O 1
ATOM 588 N N . GLU A 1 72 ? 5.176 3.803 9.878 1.00 94.75 72 GLU A N 1
ATOM 589 C CA . GLU A 1 72 ? 5.750 3.753 8.532 1.00 94.75 72 GLU A CA 1
ATOM 590 C C . GLU A 1 72 ? 6.246 2.344 8.201 1.00 94.75 72 GLU A C 1
ATOM 592 O O . GLU A 1 72 ? 6.718 1.614 9.073 1.00 94.75 72 GLU A O 1
ATOM 597 N N . TYR A 1 73 ? 6.135 1.984 6.924 1.00 94.31 73 TYR A N 1
ATOM 598 C CA . TYR A 1 73 ? 6.633 0.734 6.361 1.00 94.31 73 TYR A CA 1
ATOM 599 C C . TYR A 1 73 ? 7.394 1.019 5.058 1.00 94.31 73 TYR A C 1
ATOM 601 O O . TYR A 1 73 ? 7.030 1.958 4.332 1.00 94.31 73 TYR A O 1
ATOM 609 N N . PRO A 1 74 ? 8.424 0.213 4.729 1.00 93.62 74 PRO A N 1
ATOM 610 C CA . PRO A 1 74 ? 8.946 0.175 3.367 1.00 93.62 74 PRO A CA 1
ATOM 611 C C . PRO A 1 74 ? 7.838 -0.284 2.410 1.00 93.62 74 PRO A C 1
ATOM 613 O O . PRO A 1 74 ? 6.846 -0.870 2.841 1.00 93.62 74 PRO A O 1
ATOM 616 N N . CYS A 1 75 ? 7.982 -0.004 1.116 1.00 95.56 75 CYS A N 1
ATOM 617 C CA . CYS A 1 75 ? 7.087 -0.598 0.124 1.00 95.56 75 CYS A CA 1
ATOM 618 C C . CYS A 1 75 ? 7.574 -2.014 -0.194 1.00 95.56 75 CYS A C 1
ATOM 620 O O . CYS A 1 75 ? 8.776 -2.218 -0.317 1.00 95.56 75 CYS A O 1
ATOM 622 N N . SER A 1 76 ? 6.666 -2.965 -0.403 1.00 96.69 76 SER A N 1
ATOM 623 C CA . SER A 1 76 ? 6.980 -4.254 -1.032 1.00 96.69 76 SER A CA 1
ATOM 624 C C . SER A 1 76 ? 6.369 -4.284 -2.441 1.00 96.69 76 SER A C 1
ATOM 626 O O . SER A 1 76 ? 5.330 -4.908 -2.642 1.00 96.69 76 SER A O 1
ATOM 628 N N . PRO A 1 77 ? 6.947 -3.575 -3.432 1.00 93.94 77 PRO A N 1
ATOM 629 C CA . PRO A 1 77 ? 6.330 -3.372 -4.749 1.00 93.94 77 PRO A CA 1
ATOM 630 C C . PRO A 1 77 ? 6.150 -4.676 -5.541 1.00 93.94 77 PRO A C 1
ATOM 632 O O . PRO A 1 77 ? 5.260 -4.774 -6.382 1.00 93.94 77 PRO A O 1
ATOM 635 N N . TRP A 1 78 ? 6.962 -5.686 -5.239 1.00 93.44 78 TRP A N 1
ATOM 636 C CA . TRP A 1 78 ? 6.919 -7.027 -5.818 1.00 93.44 78 TRP A CA 1
ATOM 637 C C . TRP A 1 78 ? 5.809 -7.920 -5.246 1.00 93.44 78 TRP A C 1
ATOM 639 O O . TRP A 1 78 ? 5.590 -9.013 -5.762 1.00 93.44 78 TRP A O 1
ATOM 649 N N . SER A 1 79 ? 5.091 -7.498 -4.199 1.00 94.69 79 SER A N 1
ATOM 650 C CA . SER A 1 79 ? 4.004 -8.301 -3.618 1.00 94.69 79 SER A CA 1
ATOM 651 C C . SER A 1 79 ? 2.816 -8.469 -4.569 1.00 94.69 79 SER A C 1
ATOM 653 O O . SER A 1 79 ? 2.084 -9.450 -4.487 1.00 94.69 79 SER A O 1
ATOM 655 N N . THR A 1 80 ? 2.610 -7.489 -5.456 1.00 92.38 80 THR A N 1
ATOM 656 C CA . THR A 1 80 ? 1.504 -7.436 -6.414 1.00 92.38 80 THR A CA 1
ATOM 657 C C . THR A 1 80 ? 2.051 -7.066 -7.787 1.00 92.38 80 THR A C 1
ATOM 659 O O . THR A 1 80 ? 2.101 -5.899 -8.182 1.00 92.38 80 THR A O 1
ATOM 662 N N . VAL A 1 81 ? 2.472 -8.087 -8.522 1.00 93.31 81 VAL A N 1
ATOM 663 C CA . VAL A 1 81 ? 2.958 -7.968 -9.900 1.00 93.31 81 VAL A CA 1
ATOM 664 C C . VAL A 1 81 ? 1.790 -8.067 -10.881 1.00 93.31 81 VAL A C 1
ATOM 666 O O . VAL A 1 81 ? 0.775 -8.698 -10.595 1.00 93.31 81 VAL A O 1
ATOM 669 N N . THR A 1 82 ? 1.889 -7.415 -12.040 1.00 94.75 82 THR A N 1
ATOM 670 C CA . THR A 1 82 ? 0.797 -7.382 -13.027 1.00 94.75 82 THR A CA 1
ATOM 671 C C . THR A 1 82 ? 1.289 -7.810 -14.396 1.00 94.75 82 THR A C 1
ATOM 673 O O . THR A 1 82 ? 2.261 -7.261 -14.908 1.00 94.75 82 THR A O 1
ATOM 676 N N . TYR A 1 83 ? 0.576 -8.752 -15.008 1.00 95.81 83 TYR A N 1
ATOM 677 C CA . TYR A 1 83 ? 0.752 -9.139 -16.401 1.00 95.81 83 TYR A CA 1
ATOM 678 C C . TYR A 1 83 ? -0.419 -8.607 -17.229 1.00 95.81 83 TYR A C 1
ATOM 680 O O . TYR A 1 83 ? -1.581 -8.816 -16.883 1.00 95.81 83 TYR A O 1
ATOM 688 N N . THR A 1 84 ? -0.118 -7.903 -18.314 1.00 95.06 84 THR A N 1
ATOM 689 C CA . THR A 1 84 ? -1.100 -7.375 -19.268 1.00 95.06 84 THR A CA 1
ATOM 690 C C . THR A 1 84 ? -0.864 -8.007 -20.644 1.00 95.06 84 THR A C 1
ATOM 692 O O . THR A 1 84 ? 0.165 -8.652 -20.853 1.00 95.06 84 THR A O 1
ATOM 695 N N . PRO A 1 85 ? -1.740 -7.785 -21.642 1.00 96.19 85 PRO A N 1
ATOM 696 C CA . PRO A 1 85 ? -1.460 -8.203 -23.019 1.00 96.19 85 PRO A CA 1
ATOM 697 C C . PRO A 1 85 ? -0.147 -7.647 -23.608 1.00 96.19 85 PRO A C 1
ATOM 699 O O . PRO A 1 85 ? 0.372 -8.198 -24.576 1.00 96.19 85 PRO A O 1
ATOM 702 N N . GLN A 1 86 ? 0.405 -6.561 -23.048 1.00 95.31 86 GLN A N 1
ATOM 703 C CA . GLN A 1 86 ? 1.709 -6.023 -23.459 1.00 95.31 86 GLN A CA 1
ATOM 704 C C . GLN A 1 86 ? 2.894 -6.736 -22.780 1.00 95.31 86 GLN A C 1
ATOM 706 O O . GLN A 1 86 ? 4.014 -6.638 -23.281 1.00 95.31 86 GLN A O 1
ATOM 711 N N . GLY A 1 87 ? 2.655 -7.481 -21.697 1.00 97.06 87 GLY A N 1
ATOM 712 C CA . GLY A 1 87 ? 3.660 -8.206 -20.921 1.00 97.06 87 GLY A CA 1
ATOM 713 C C . GLY A 1 87 ? 3.587 -7.908 -19.421 1.00 97.06 87 GLY A C 1
ATOM 714 O O . GLY A 1 87 ? 2.615 -7.336 -18.924 1.00 97.06 87 GLY A O 1
ATOM 715 N N . TRP A 1 88 ? 4.639 -8.274 -18.692 1.00 97.38 88 TRP A N 1
ATOM 716 C CA . TRP A 1 88 ? 4.814 -7.933 -17.280 1.00 97.38 88 TRP A CA 1
ATOM 717 C C . TRP A 1 88 ? 5.019 -6.431 -17.123 1.00 97.38 88 TRP A C 1
ATOM 719 O O . TRP A 1 88 ? 5.959 -5.875 -17.684 1.00 97.38 88 TRP A O 1
ATOM 729 N N . ARG A 1 89 ? 4.147 -5.771 -16.367 1.00 95.00 89 ARG A N 1
ATOM 730 C CA . ARG A 1 89 ? 4.173 -4.328 -16.130 1.00 95.00 89 ARG A CA 1
ATOM 731 C C . ARG A 1 89 ? 5.021 -4.021 -14.899 1.00 95.00 89 ARG A C 1
ATOM 733 O O . ARG A 1 89 ? 4.662 -4.419 -13.793 1.00 95.00 89 ARG A O 1
ATOM 740 N N . GLY A 1 90 ? 6.114 -3.286 -15.086 1.00 93.62 90 GLY A N 1
ATOM 741 C CA . GLY A 1 90 ? 7.035 -2.911 -14.014 1.00 93.62 90 GLY A CA 1
ATOM 742 C C . GLY A 1 90 ? 7.227 -1.405 -13.865 1.00 93.62 90 GLY A C 1
ATOM 743 O O . GLY A 1 90 ? 6.908 -0.654 -14.786 1.00 93.62 90 GLY A O 1
ATOM 744 N N . PRO A 1 91 ? 7.745 -0.948 -12.714 1.00 92.56 91 PRO A N 1
ATOM 745 C CA . PRO A 1 91 ? 8.201 -1.741 -11.556 1.00 92.56 91 PRO A CA 1
ATOM 746 C C . PRO A 1 91 ? 7.063 -2.241 -10.649 1.00 92.56 91 PRO A C 1
ATOM 748 O O . PRO A 1 91 ? 7.199 -3.248 -9.968 1.00 92.56 91 PRO A O 1
ATOM 751 N N . CYS A 1 92 ? 5.924 -1.552 -10.670 1.00 92.06 92 CYS A N 1
ATOM 752 C CA . CYS A 1 92 ? 4.684 -1.937 -10.011 1.00 92.06 92 CYS A CA 1
ATOM 753 C C . CYS A 1 92 ? 3.509 -1.544 -10.913 1.00 92.06 92 CYS A C 1
ATOM 755 O O . CYS A 1 92 ? 3.660 -0.719 -11.821 1.00 92.06 92 CYS A O 1
ATOM 757 N N . TYR A 1 93 ? 2.326 -2.103 -10.660 1.00 88.75 93 TYR A N 1
ATOM 758 C CA . TYR A 1 93 ? 1.163 -1.895 -11.531 1.00 88.75 93 TYR A CA 1
ATOM 759 C C . TYR A 1 93 ? 0.666 -0.442 -11.588 1.00 88.75 93 TYR A C 1
ATOM 761 O O . TYR A 1 93 ? -0.027 -0.077 -12.537 1.00 88.75 93 TYR A O 1
ATOM 769 N N . LEU A 1 94 ? 1.026 0.383 -10.598 1.00 89.81 94 LEU A N 1
ATOM 770 C CA . LEU A 1 94 ? 0.685 1.804 -10.552 1.00 89.81 94 LEU A CA 1
ATOM 771 C C . LEU A 1 94 ? 1.600 2.636 -11.454 1.00 89.81 94 LEU A C 1
ATOM 773 O O . LEU A 1 94 ? 1.121 3.393 -12.295 1.00 89.81 94 LEU A O 1
ATOM 777 N N . ILE A 1 95 ? 2.915 2.468 -11.289 1.00 90.56 95 ILE A N 1
ATOM 778 C CA . ILE A 1 95 ? 3.932 3.247 -12.002 1.00 90.56 95 ILE A CA 1
ATOM 779 C C . ILE A 1 95 ? 4.041 2.775 -13.451 1.00 90.56 95 ILE A C 1
ATOM 781 O O . ILE A 1 95 ? 3.913 3.578 -14.370 1.00 90.56 95 ILE A O 1
ATOM 785 N N . GLY A 1 96 ? 4.213 1.467 -13.658 1.00 85.56 96 GLY A N 1
ATOM 786 C CA . GLY A 1 96 ? 4.077 0.841 -14.968 1.00 85.56 96 GLY A CA 1
ATOM 787 C C . GLY A 1 96 ? 4.874 1.472 -16.111 1.00 85.56 96 GLY A C 1
ATOM 788 O O . GLY A 1 96 ? 4.323 1.622 -17.197 1.00 85.56 96 GLY A O 1
ATOM 789 N N . GLU A 1 97 ? 6.127 1.847 -15.864 1.00 84.94 97 GLU A N 1
ATOM 790 C CA . GLU A 1 97 ? 7.030 2.468 -16.838 1.00 84.94 97 GLU A CA 1
ATOM 791 C C . GLU A 1 97 ? 7.397 1.565 -18.012 1.00 84.94 97 GLU A C 1
ATOM 793 O O . GLU A 1 97 ? 7.635 2.051 -19.118 1.00 84.94 97 GLU A O 1
ATOM 798 N N . LYS A 1 98 ? 7.515 0.258 -17.765 1.00 92.56 98 LYS A N 1
ATOM 799 C CA . LYS A 1 98 ? 8.029 -0.705 -18.742 1.00 92.56 98 LYS A CA 1
ATOM 800 C C . LYS A 1 98 ? 7.164 -1.952 -18.786 1.00 92.56 98 LYS A C 1
ATOM 802 O O . LYS A 1 98 ? 6.578 -2.356 -17.780 1.00 92.56 98 LYS A O 1
ATOM 807 N N . TYR A 1 99 ? 7.147 -2.569 -19.962 1.00 96.25 99 TYR A N 1
ATOM 808 C CA . TYR A 1 99 ? 6.584 -3.892 -20.181 1.00 96.25 99 TYR A CA 1
ATOM 809 C C . TYR A 1 99 ? 7.699 -4.853 -20.573 1.00 96.25 99 TYR A C 1
ATOM 811 O O . TYR A 1 99 ? 8.495 -4.540 -21.457 1.00 96.25 99 TYR A O 1
ATOM 819 N N . TYR A 1 100 ? 7.724 -6.018 -19.938 1.00 97.12 100 TYR A N 1
ATOM 820 C CA . TYR A 1 100 ? 8.708 -7.070 -20.181 1.00 97.12 100 TYR A CA 1
ATOM 821 C C . TYR A 1 100 ? 8.013 -8.310 -20.733 1.00 97.12 100 TYR A C 1
ATOM 823 O O . TYR A 1 100 ? 6.876 -8.620 -20.360 1.00 97.12 100 TYR A O 1
ATOM 831 N N . ARG A 1 101 ? 8.669 -9.035 -21.639 1.00 97.25 101 ARG A N 1
ATOM 832 C CA . ARG A 1 101 ? 8.024 -10.165 -22.331 1.00 97.25 101 ARG A CA 1
ATOM 833 C C . ARG A 1 101 ? 8.013 -11.432 -21.492 1.00 97.25 101 ARG A C 1
ATOM 835 O O . ARG A 1 101 ? 7.060 -12.203 -21.584 1.00 97.25 101 ARG A O 1
ATOM 842 N N . THR A 1 102 ? 9.040 -11.624 -20.671 1.00 97.75 102 THR A N 1
ATOM 843 C CA . THR A 1 102 ? 9.204 -12.804 -19.813 1.00 97.75 102 THR A CA 1
ATOM 844 C C . THR A 1 102 ? 9.259 -12.411 -18.343 1.00 97.75 102 THR A C 1
ATOM 846 O O . THR A 1 102 ? 9.516 -11.252 -18.007 1.00 97.75 102 THR A O 1
ATOM 849 N N . TRP A 1 103 ? 8.975 -13.375 -17.468 1.00 97.25 103 TRP A N 1
ATOM 850 C CA . TRP A 1 103 ? 9.037 -13.162 -16.024 1.00 97.25 103 TRP A CA 1
ATOM 851 C C . TRP A 1 103 ? 10.473 -12.892 -15.574 1.00 97.25 103 TRP A C 1
ATOM 853 O O . TRP A 1 103 ? 10.714 -11.984 -14.787 1.00 97.25 103 TRP A O 1
ATOM 863 N N . GLU A 1 104 ? 11.427 -13.644 -16.118 1.00 98.06 104 GLU A N 1
ATOM 864 C CA . GLU A 1 104 ? 12.848 -13.539 -15.806 1.00 98.06 104 GLU A CA 1
ATOM 865 C C . GLU A 1 104 ? 13.377 -12.143 -16.137 1.00 98.06 104 GLU A C 1
ATOM 867 O O . GLU A 1 104 ? 14.032 -11.520 -15.304 1.00 98.06 104 GLU A O 1
ATOM 872 N N . GLU A 1 105 ? 13.029 -11.622 -17.318 1.00 97.44 105 GLU A N 1
ATOM 873 C CA . GLU A 1 105 ? 13.395 -10.269 -17.738 1.00 97.44 105 GLU A CA 1
ATOM 874 C C . GLU A 1 105 ? 12.812 -9.213 -16.791 1.00 97.44 105 GLU A C 1
ATOM 876 O O . GLU A 1 105 ? 13.544 -8.340 -16.329 1.00 97.44 105 GLU A O 1
ATOM 881 N N . PHE A 1 106 ? 11.522 -9.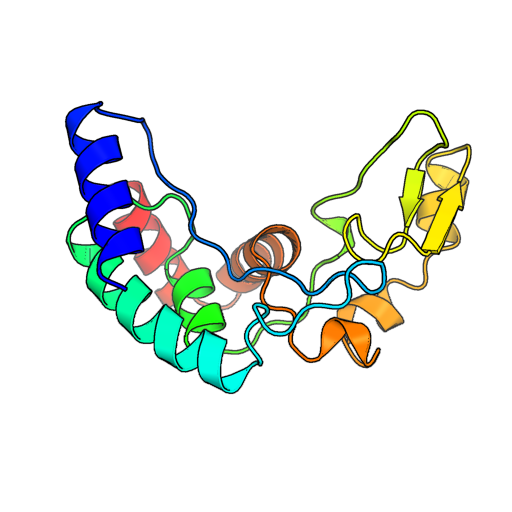311 -16.453 1.00 97.19 106 PHE A N 1
ATOM 882 C CA . PHE A 1 106 ? 10.881 -8.411 -15.492 1.00 97.19 106 PHE A CA 1
ATOM 883 C C . PHE A 1 106 ? 11.570 -8.448 -14.128 1.00 97.19 106 PHE A C 1
ATOM 885 O O . PHE A 1 106 ? 11.942 -7.407 -13.592 1.00 97.19 106 PHE A O 1
ATOM 892 N N . TRP A 1 107 ? 11.755 -9.644 -13.574 1.00 97.06 107 TRP A N 1
ATOM 893 C CA . TRP A 1 107 ? 12.236 -9.809 -12.211 1.00 97.06 107 TRP A CA 1
ATOM 894 C C . TRP A 1 107 ? 13.694 -9.384 -12.043 1.00 97.06 107 TRP A C 1
ATOM 896 O O . TRP A 1 107 ? 14.045 -8.801 -11.022 1.00 97.06 107 TRP A O 1
ATOM 906 N N . GLN A 1 108 ? 14.541 -9.662 -13.036 1.00 97.12 108 GLN A N 1
ATOM 907 C CA . GLN A 1 108 ? 15.973 -9.357 -12.969 1.00 97.12 108 GLN A CA 1
ATOM 908 C C . GLN A 1 108 ? 16.308 -7.925 -13.398 1.00 97.12 108 GLN A C 1
ATOM 910 O O . GLN A 1 108 ? 17.358 -7.416 -13.016 1.00 97.12 108 GLN A O 1
ATOM 915 N N . SER A 1 109 ? 15.448 -7.273 -14.189 1.00 96.00 109 SER A N 1
ATOM 916 C CA . SER A 1 109 ? 15.714 -5.916 -14.693 1.00 96.00 109 SER A CA 1
ATOM 917 C C . SER A 1 109 ? 15.178 -4.806 -13.792 1.00 96.00 109 SER A C 1
ATOM 919 O O . SER A 1 109 ? 15.589 -3.654 -13.936 1.00 96.00 109 SER A O 1
ATOM 921 N N . VAL A 1 110 ? 14.222 -5.107 -12.910 1.00 96.19 110 VAL A N 1
ATOM 922 C CA . VAL A 1 110 ? 13.671 -4.120 -11.975 1.00 96.19 110 VAL A CA 1
ATOM 923 C C . VAL A 1 110 ? 14.622 -3.947 -10.791 1.00 96.19 110 VAL A C 1
ATOM 925 O O . VAL A 1 110 ? 14.973 -4.908 -10.115 1.00 96.19 110 VAL A O 1
ATOM 928 N N . ASP A 1 111 ? 15.006 -2.699 -10.522 1.00 96.44 111 ASP A N 1
ATOM 929 C CA . ASP A 1 111 ? 15.795 -2.322 -9.345 1.00 96.44 111 ASP A CA 1
ATOM 930 C C . ASP A 1 111 ? 14.906 -2.306 -8.091 1.00 96.44 111 ASP A C 1
ATOM 932 O O . ASP A 1 111 ? 14.311 -1.288 -7.734 1.00 96.44 111 ASP A O 1
ATOM 936 N N . TRP A 1 112 ? 14.741 -3.469 -7.462 1.00 95.44 112 TRP A N 1
ATOM 937 C CA . TRP A 1 112 ? 13.844 -3.624 -6.317 1.00 95.44 112 TRP A CA 1
ATOM 938 C C . TRP A 1 112 ? 14.237 -2.739 -5.135 1.00 95.44 112 TRP A C 1
ATOM 940 O O . TRP A 1 112 ? 13.356 -2.081 -4.586 1.00 95.44 112 TRP A O 1
ATOM 950 N N . ASP A 1 113 ? 15.527 -2.638 -4.810 1.00 95.69 113 ASP A N 1
ATOM 951 C CA . ASP A 1 113 ? 16.021 -1.818 -3.696 1.00 95.69 113 ASP A CA 1
ATOM 952 C C . ASP A 1 113 ? 15.642 -0.339 -3.888 1.00 95.69 113 ASP A C 1
ATOM 954 O O . ASP A 1 113 ? 15.165 0.325 -2.958 1.00 95.69 113 ASP A O 1
ATOM 958 N N . TYR A 1 114 ? 15.758 0.174 -5.121 1.00 95.62 114 TYR A N 1
ATOM 959 C CA . TYR A 1 114 ? 15.299 1.521 -5.460 1.00 95.62 114 TYR A CA 1
ATOM 960 C C . TYR A 1 114 ? 13.799 1.699 -5.182 1.00 95.62 114 TYR A C 1
ATOM 962 O O . TYR A 1 114 ? 13.396 2.676 -4.542 1.00 95.62 114 TYR A O 1
ATOM 970 N N . TRP A 1 115 ? 12.956 0.759 -5.614 1.00 94.62 115 TRP A N 1
ATOM 971 C CA . TRP A 1 115 ? 11.501 0.883 -5.469 1.00 94.62 115 TRP A CA 1
ATOM 972 C C . TRP A 1 115 ? 11.003 0.641 -4.040 1.00 94.62 115 TRP A C 1
ATOM 974 O O . TRP A 1 115 ? 10.047 1.292 -3.609 1.00 94.62 115 TRP A O 1
ATOM 984 N N . GLU A 1 116 ? 11.659 -0.236 -3.283 1.00 94.69 116 GLU A N 1
ATOM 985 C CA . GLU A 1 116 ? 11.381 -0.468 -1.863 1.00 94.69 116 GLU A CA 1
ATOM 986 C C . GLU A 1 116 ? 11.699 0.760 -1.003 1.00 94.69 116 GLU A C 1
ATOM 988 O O . GLU A 1 116 ? 10.941 1.072 -0.076 1.00 94.69 116 GLU A O 1
ATOM 993 N N . SER A 1 117 ? 12.766 1.498 -1.345 1.00 94.06 117 SER A N 1
ATOM 994 C CA . SER A 1 117 ? 13.174 2.717 -0.629 1.00 94.06 117 SER A CA 1
ATOM 995 C C . SER A 1 117 ? 12.179 3.875 -0.765 1.00 94.06 117 SER A C 1
ATOM 997 O O . SER A 1 117 ? 12.203 4.807 0.039 1.00 94.06 117 SER A O 1
ATOM 999 N N . ARG A 1 118 ? 11.291 3.825 -1.772 1.00 93.94 118 ARG A N 1
ATOM 1000 C CA . ARG A 1 118 ? 10.283 4.860 -2.079 1.00 93.94 118 ARG A CA 1
ATOM 1001 C C . ARG A 1 118 ? 10.871 6.255 -2.335 1.00 93.94 118 ARG A C 1
ATOM 1003 O O . ARG A 1 118 ? 10.145 7.241 -2.224 1.00 93.94 118 ARG A O 1
ATOM 1010 N N . GLN A 1 119 ? 12.149 6.347 -2.699 1.00 94.44 119 GLN A N 1
ATOM 1011 C CA . GLN A 1 119 ? 12.805 7.630 -2.964 1.00 94.44 119 GLN A CA 1
ATOM 1012 C C . GLN A 1 119 ? 12.338 8.305 -4.266 1.00 94.44 119 GLN A C 1
ATOM 1014 O O . GLN A 1 119 ? 12.541 9.505 -4.442 1.00 94.44 119 GLN A O 1
ATOM 1019 N N . ASP A 1 120 ? 11.705 7.555 -5.176 1.00 93.56 120 ASP A N 1
ATOM 1020 C CA . ASP A 1 120 ? 11.092 8.118 -6.381 1.00 93.56 120 ASP A CA 1
ATOM 1021 C C . ASP A 1 120 ? 9.979 9.122 -6.007 1.00 93.56 120 ASP A C 1
ATOM 1023 O O . ASP A 1 120 ? 9.098 8.787 -5.205 1.00 93.56 120 ASP A O 1
ATOM 1027 N N . PRO A 1 121 ? 9.941 10.330 -6.601 1.00 91.62 121 PRO A N 1
ATOM 1028 C CA . PRO A 1 121 ? 8.915 11.332 -6.303 1.00 91.62 121 PRO A CA 1
ATOM 1029 C C . PRO A 1 121 ? 7.473 10.828 -6.459 1.00 91.62 121 PRO A C 1
ATOM 1031 O O . PRO A 1 121 ? 6.586 11.246 -5.713 1.00 91.62 121 PRO A O 1
ATOM 1034 N N . ARG A 1 122 ? 7.224 9.883 -7.374 1.00 91.38 122 ARG A N 1
ATOM 1035 C CA . ARG A 1 122 ? 5.898 9.283 -7.601 1.00 91.38 122 ARG A CA 1
ATOM 1036 C C . ARG A 1 122 ? 5.468 8.345 -6.474 1.00 91.38 122 ARG A C 1
ATOM 1038 O O . ARG A 1 122 ? 4.295 7.987 -6.394 1.00 91.38 122 ARG A O 1
ATOM 1045 N N . CYS A 1 123 ? 6.385 7.940 -5.599 1.00 93.00 123 CYS A N 1
ATOM 1046 C CA . CYS A 1 123 ? 6.106 7.128 -4.416 1.00 93.00 123 CYS A CA 1
ATOM 1047 C C . CYS A 1 123 ? 5.827 7.973 -3.162 1.00 93.00 123 CYS A C 1
ATOM 1049 O O . CYS A 1 123 ? 5.346 7.426 -2.164 1.00 93.00 123 CYS A O 1
ATOM 1051 N N . HIS A 1 124 ? 6.088 9.285 -3.200 1.00 90.38 124 HIS A N 1
ATOM 1052 C CA . HIS A 1 124 ? 6.094 10.149 -2.015 1.00 90.38 124 HIS A CA 1
ATOM 1053 C C . HIS A 1 124 ? 4.747 10.167 -1.272 1.00 90.38 124 HIS A C 1
ATOM 1055 O O . HIS A 1 124 ? 4.704 9.984 -0.054 1.00 90.38 124 HIS A O 1
ATOM 1061 N N . ASN A 1 125 ? 3.642 10.301 -2.011 1.00 92.06 125 ASN A N 1
ATOM 1062 C CA . ASN A 1 125 ? 2.283 10.269 -1.456 1.00 92.06 125 ASN A CA 1
ATOM 1063 C C . ASN A 1 125 ? 1.678 8.854 -1.418 1.00 92.06 125 ASN A C 1
ATOM 1065 O O . ASN A 1 125 ? 0.574 8.667 -0.913 1.00 92.06 125 ASN A O 1
ATOM 1069 N N . CYS A 1 126 ? 2.367 7.843 -1.957 1.00 93.94 126 CYS A N 1
ATOM 1070 C CA . CYS A 1 126 ? 1.797 6.508 -2.088 1.00 93.94 126 CYS A CA 1
ATOM 1071 C C . CYS A 1 126 ? 1.611 5.853 -0.717 1.00 93.94 126 CYS A C 1
ATOM 1073 O O . CYS A 1 126 ? 2.578 5.632 0.014 1.00 93.94 126 CYS A O 1
ATOM 1075 N N . LYS A 1 127 ? 0.364 5.487 -0.417 1.00 95.50 127 LYS A N 1
ATOM 1076 C CA . LYS A 1 127 ? -0.019 4.637 0.717 1.00 95.50 127 LYS A CA 1
ATOM 1077 C C . LYS A 1 127 ? -0.971 3.509 0.295 1.00 95.50 127 LYS A C 1
ATOM 1079 O O . LYS A 1 127 ? -1.836 3.096 1.056 1.00 95.50 127 LYS A O 1
ATOM 1084 N N . MET A 1 128 ? -0.825 3.032 -0.943 1.00 94.25 128 MET A N 1
ATOM 1085 C CA . MET A 1 128 ? -1.709 2.031 -1.545 1.00 94.25 128 MET A CA 1
ATOM 1086 C C . MET A 1 128 ? -1.560 0.651 -0.892 1.00 94.25 128 MET A C 1
ATOM 1088 O O . MET A 1 128 ? -0.458 0.108 -0.824 1.00 94.25 128 MET A O 1
ATOM 1092 N N . HIS A 1 129 ? -2.682 0.040 -0.517 1.00 95.75 129 HIS A N 1
ATOM 1093 C CA . HIS A 1 129 ? -2.749 -1.259 0.157 1.00 95.75 129 HIS A CA 1
ATOM 1094 C C . HIS A 1 129 ? -1.853 -2.346 -0.440 1.00 95.75 129 HIS A C 1
ATOM 1096 O O . HIS A 1 129 ? -1.104 -2.991 0.286 1.00 95.75 129 HIS A O 1
ATOM 1102 N N . SER A 1 130 ? -1.889 -2.526 -1.762 1.00 91.44 130 SER A N 1
ATOM 1103 C CA . SER A 1 130 ? -1.211 -3.622 -2.468 1.00 91.44 130 SER A CA 1
ATOM 1104 C C . SER A 1 130 ? 0.261 -3.812 -2.087 1.00 91.44 130 SER A C 1
ATOM 1106 O O . SER A 1 130 ? 0.703 -4.944 -1.924 1.00 91.44 130 SER A O 1
ATOM 1108 N N . GLY A 1 131 ? 1.017 -2.721 -1.927 1.00 93.38 131 GLY A N 1
ATOM 1109 C CA . GLY A 1 131 ? 2.433 -2.794 -1.558 1.00 93.38 131 GLY A CA 1
ATOM 1110 C C . GLY A 1 131 ? 2.648 -2.925 -0.052 1.00 93.38 131 GLY A C 1
ATOM 1111 O O . GLY A 1 131 ? 3.504 -3.688 0.382 1.00 93.38 131 GLY A O 1
ATOM 1112 N N . PHE A 1 132 ? 1.864 -2.197 0.745 1.00 96.50 132 PHE A N 1
ATOM 1113 C CA . PHE A 1 132 ? 2.113 -2.049 2.181 1.00 96.50 132 PHE A CA 1
ATOM 1114 C C . PHE A 1 132 ? 1.490 -3.147 3.037 1.00 96.50 132 PHE A C 1
ATOM 1116 O O . PHE A 1 132 ? 2.015 -3.430 4.109 1.00 96.50 132 PHE A O 1
ATOM 1123 N N . GLU A 1 133 ? 0.430 -3.810 2.577 1.00 96.19 133 GLU A N 1
ATOM 1124 C CA . GLU A 1 133 ? -0.149 -4.947 3.298 1.00 96.19 133 GLU A CA 1
ATOM 1125 C C . GLU A 1 133 ? 0.858 -6.102 3.401 1.00 96.19 133 GLU A C 1
ATOM 1127 O O . GLU A 1 133 ? 1.056 -6.687 4.464 1.00 96.19 133 GLU A O 1
ATOM 1132 N N . ALA A 1 134 ? 1.591 -6.377 2.319 1.00 95.75 134 ALA A N 1
ATOM 1133 C CA . ALA A 1 134 ? 2.676 -7.352 2.347 1.00 95.75 134 ALA A CA 1
ATOM 1134 C C . ALA A 1 134 ? 3.796 -6.926 3.308 1.00 95.75 134 ALA A C 1
ATOM 1136 O O . ALA A 1 134 ? 4.291 -7.746 4.081 1.00 95.75 134 ALA A O 1
ATOM 1137 N N . SER A 1 135 ? 4.155 -5.639 3.325 1.00 96.56 135 SER A N 1
ATOM 1138 C CA . SER A 1 135 ? 5.153 -5.099 4.255 1.00 96.56 135 SER A CA 1
ATOM 1139 C C . SER A 1 135 ? 4.713 -5.228 5.717 1.00 96.56 135 SER A C 1
ATOM 1141 O O . SER A 1 135 ? 5.533 -5.556 6.577 1.00 96.56 135 SER A O 1
ATOM 1143 N N . VAL A 1 136 ? 3.417 -5.053 6.001 1.00 96.62 136 VAL A N 1
ATOM 1144 C CA . VAL A 1 136 ? 2.833 -5.339 7.317 1.00 96.62 136 VAL A CA 1
ATOM 1145 C C . VAL A 1 136 ? 3.031 -6.807 7.673 1.00 96.62 136 VAL A C 1
ATOM 1147 O O . VAL A 1 136 ? 3.582 -7.096 8.735 1.00 96.62 136 VAL A O 1
ATOM 1150 N N . VAL A 1 137 ? 2.621 -7.727 6.794 1.00 94.81 137 VAL A N 1
ATOM 1151 C CA . VAL A 1 137 ? 2.700 -9.177 7.040 1.00 94.81 137 VAL A CA 1
ATOM 1152 C C . VAL A 1 137 ? 4.143 -9.619 7.292 1.00 94.81 137 VAL A C 1
ATOM 1154 O O . VAL A 1 137 ? 4.407 -10.339 8.255 1.00 94.81 137 VAL A O 1
ATOM 1157 N N . LEU A 1 138 ? 5.099 -9.133 6.497 1.00 94.75 138 LEU A N 1
ATOM 1158 C CA . LEU A 1 138 ? 6.529 -9.392 6.701 1.00 94.75 138 LEU A CA 1
ATOM 1159 C C . LEU A 1 138 ? 7.042 -8.822 8.030 1.00 94.75 138 LEU A C 1
ATOM 1161 O O . LEU A 1 138 ? 7.918 -9.416 8.663 1.00 94.75 138 LEU A O 1
ATOM 1165 N N . GLY A 1 139 ? 6.497 -7.683 8.459 1.00 94.31 139 GLY A N 1
ATOM 1166 C CA . GLY A 1 139 ? 6.833 -7.029 9.719 1.00 94.31 139 GLY A CA 1
ATOM 1167 C C . GLY A 1 139 ? 6.297 -7.742 10.963 1.00 94.31 139 GLY A C 1
ATOM 1168 O O . GLY A 1 139 ? 6.890 -7.594 12.032 1.00 94.31 139 GLY A O 1
ATOM 1169 N N . LEU A 1 140 ? 5.232 -8.548 10.850 1.00 94.00 140 LEU A N 1
ATOM 1170 C CA . LEU A 1 140 ? 4.590 -9.214 11.996 1.00 94.00 140 LEU A CA 1
ATOM 1171 C C . LEU A 1 140 ? 5.558 -10.065 12.812 1.00 94.00 140 LEU A C 1
ATOM 1173 O O . LEU A 1 140 ? 5.517 -10.037 14.040 1.00 94.00 140 LEU A O 1
ATOM 1177 N N . ARG A 1 141 ? 6.480 -10.768 12.144 1.00 91.50 141 ARG A N 1
ATOM 1178 C CA . ARG A 1 141 ? 7.476 -11.625 12.809 1.00 91.50 141 ARG A CA 1
ATOM 1179 C C . ARG A 1 141 ? 8.350 -10.873 13.820 1.00 91.50 141 ARG A C 1
ATOM 1181 O O . ARG A 1 141 ? 8.905 -11.490 14.721 1.00 91.50 141 ARG A O 1
ATOM 1188 N N . ASN A 1 142 ? 8.455 -9.551 13.681 1.00 92.56 142 ASN A N 1
ATOM 1189 C CA . ASN A 1 142 ? 9.265 -8.696 14.544 1.00 92.56 142 ASN A CA 1
ATOM 1190 C C . ASN A 1 142 ? 8.472 -8.127 15.738 1.00 92.56 142 ASN A C 1
ATOM 1192 O O . ASN A 1 142 ? 9.055 -7.454 16.584 1.00 92.56 142 ASN A O 1
ATOM 1196 N N . SER A 1 143 ? 7.155 -8.357 15.814 1.00 95.12 143 SER A N 1
ATOM 1197 C CA . SER A 1 143 ? 6.268 -7.749 16.813 1.00 95.12 143 SER A CA 1
ATOM 1198 C C . SER A 1 143 ? 5.229 -8.759 17.320 1.00 95.12 143 SER A C 1
ATOM 1200 O O . SER A 1 143 ? 4.141 -8.878 16.751 1.00 95.12 143 SER A O 1
ATOM 1202 N N . PRO A 1 144 ? 5.500 -9.462 18.440 1.00 95.50 144 PRO A N 1
ATOM 1203 C CA . PRO A 1 144 ? 4.520 -10.345 19.081 1.00 95.50 144 PRO A CA 1
ATOM 1204 C C . PRO A 1 144 ? 3.202 -9.643 19.422 1.00 95.50 144 PRO A C 1
ATOM 1206 O O . PRO A 1 144 ? 2.131 -10.243 19.338 1.00 95.50 144 PRO A O 1
ATOM 1209 N N . LYS A 1 145 ? 3.274 -8.346 19.749 1.00 95.75 145 LYS A N 1
ATOM 1210 C CA . LYS A 1 145 ? 2.102 -7.499 19.973 1.00 95.75 145 LYS A CA 1
ATOM 1211 C C . LYS A 1 145 ? 1.247 -7.382 18.711 1.00 95.75 145 LYS A C 1
ATOM 1213 O O . LYS A 1 145 ? 0.042 -7.593 18.793 1.00 95.75 145 LYS A O 1
ATOM 1218 N N . ASP A 1 146 ? 1.841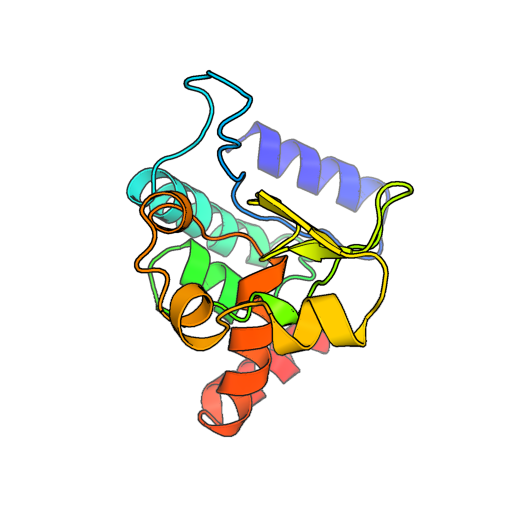 -7.059 17.563 1.00 96.00 146 ASP A N 1
ATOM 1219 C CA . ASP A 1 146 ? 1.081 -6.930 16.314 1.00 96.00 146 ASP A CA 1
ATOM 1220 C C . ASP A 1 146 ? 0.588 -8.295 15.803 1.00 96.00 146 ASP A C 1
ATOM 1222 O O . ASP A 1 146 ? -0.502 -8.361 15.242 1.00 96.00 146 ASP A O 1
ATOM 1226 N N . MET A 1 147 ? 1.303 -9.396 16.075 1.00 95.69 147 MET A N 1
ATOM 1227 C CA . MET A 1 147 ? 0.793 -10.753 15.817 1.00 95.69 147 MET A CA 1
ATOM 1228 C C . MET A 1 147 ? -0.480 -11.053 16.614 1.00 95.69 147 MET A C 1
ATOM 1230 O O . MET A 1 147 ? -1.460 -11.532 16.046 1.00 95.69 147 MET A O 1
ATOM 1234 N N . LEU A 1 148 ? -0.498 -10.737 17.914 1.00 95.12 148 LEU A N 1
ATOM 1235 C CA . LEU A 1 148 ? -1.697 -10.914 18.735 1.00 95.12 148 LEU A CA 1
ATOM 1236 C C . LEU A 1 148 ? -2.848 -10.036 18.233 1.00 95.12 148 LEU A C 1
ATOM 1238 O O . LEU A 1 148 ? -3.973 -10.514 18.106 1.00 95.12 148 LEU A O 1
ATOM 1242 N N . ARG A 1 149 ? -2.569 -8.768 17.907 1.00 94.31 149 ARG A N 1
ATOM 1243 C CA . ARG A 1 149 ? -3.574 -7.855 17.343 1.00 94.31 149 ARG A CA 1
ATOM 1244 C C . ARG A 1 149 ? -4.148 -8.380 16.032 1.00 94.31 149 ARG A C 1
ATOM 1246 O O . ARG A 1 149 ? -5.353 -8.304 15.847 1.00 94.31 149 ARG A O 1
ATOM 1253 N N . MET A 1 150 ? -3.311 -8.944 15.162 1.00 94.06 150 MET A N 1
ATOM 1254 C CA . MET A 1 150 ? -3.751 -9.571 13.917 1.00 94.06 150 MET A CA 1
ATOM 1255 C C . MET A 1 150 ? -4.679 -10.761 14.167 1.00 94.06 150 MET A C 1
ATOM 1257 O O . MET A 1 150 ? -5.695 -10.901 13.493 1.00 94.06 150 MET A O 1
ATOM 1261 N N . ALA A 1 151 ? -4.339 -11.620 15.129 1.00 93.12 151 ALA A N 1
ATOM 1262 C CA . ALA A 1 151 ? -5.174 -12.763 15.475 1.00 93.12 151 ALA A CA 1
ATOM 1263 C C . ALA A 1 151 ?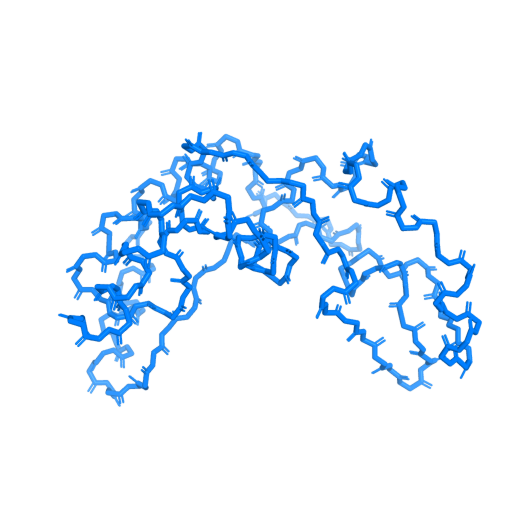 -6.541 -12.304 16.007 1.00 93.12 151 ALA A C 1
ATOM 1265 O O . ALA A 1 151 ? -7.568 -12.785 15.541 1.00 93.12 151 ALA A O 1
ATOM 1266 N N . VAL A 1 152 ? -6.561 -11.327 16.918 1.00 92.62 152 VAL A N 1
ATOM 1267 C CA . VAL A 1 152 ? -7.809 -10.726 17.415 1.00 92.62 152 VAL A CA 1
ATOM 1268 C C . VAL A 1 152 ? -8.631 -10.158 16.255 1.00 92.62 152 VAL A C 1
ATOM 1270 O O . VAL A 1 152 ? -9.795 -10.510 16.124 1.00 92.62 152 VAL A O 1
ATOM 1273 N N . TRP A 1 153 ? -8.008 -9.373 15.374 1.00 91.12 153 TRP A N 1
ATOM 1274 C CA . TRP A 1 153 ? -8.658 -8.756 14.214 1.00 91.12 153 TRP A CA 1
ATOM 1275 C C . TRP A 1 153 ? -9.328 -9.764 13.272 1.00 91.12 153 TRP A C 1
ATOM 1277 O O . TRP A 1 153 ? -10.423 -9.532 12.788 1.00 91.12 153 TRP A O 1
ATOM 1287 N N . ASN A 1 154 ? -8.687 -10.904 13.005 1.00 87.44 154 ASN A N 1
ATOM 1288 C CA . ASN A 1 154 ? -9.219 -11.875 12.042 1.00 87.44 154 ASN A CA 1
ATOM 1289 C C . ASN A 1 154 ? -10.236 -12.857 12.641 1.00 87.44 154 ASN A C 1
ATOM 1291 O O . ASN A 1 154 ? -11.024 -13.433 11.895 1.00 87.44 154 ASN A O 1
ATOM 1295 N N . PHE A 1 155 ? -10.183 -13.109 13.953 1.00 84.25 155 PHE A N 1
ATOM 1296 C CA . PHE A 1 155 ? -10.984 -14.161 14.593 1.00 84.25 155 PHE A CA 1
ATOM 1297 C C . PHE A 1 155 ? -12.078 -13.645 15.531 1.00 84.25 155 PHE A C 1
ATOM 1299 O O . PHE A 1 155 ? -12.952 -14.429 15.899 1.00 84.25 155 PHE A O 1
ATOM 1306 N N . LEU A 1 156 ? -12.021 -12.380 15.957 1.00 70.00 156 LEU A N 1
ATOM 1307 C CA . LEU A 1 156 ? -12.935 -11.815 16.956 1.00 70.00 156 LEU A CA 1
ATOM 1308 C C . LEU A 1 156 ? -13.757 -10.619 16.443 1.00 70.00 156 LEU A C 1
ATOM 1310 O O . LEU A 1 156 ? -14.566 -10.104 17.215 1.00 70.00 156 LEU A O 1
ATOM 1314 N N . GLU A 1 157 ? -13.585 -10.211 15.180 1.00 58.44 157 GLU A N 1
ATOM 1315 C CA . GLU A 1 157 ? -14.393 -9.183 14.491 1.00 58.44 157 GLU A CA 1
ATOM 1316 C C . GLU A 1 157 ? -15.321 -9.761 13.408 1.00 58.44 157 GLU A C 1
ATOM 1318 O O . GLU A 1 157 ? -14.963 -10.771 12.754 1.00 58.44 157 GLU A O 1
#

Secondary structure (DSSP, 8-state):
-HHHHHHHHHHHHTT-S-B--------TT---TTSPPHHHHHHHHHHHHHHTTTS-B-S-HHHHHHHTTS------GGGS-EEETTEEEES-TTT--EEESSHHHHHHHS-HHHHHTT-SGGGTT---HHHHHHHHHHHHTT-HHHHHHHHHHHH--